Protein AF-A0A968GYB5-F1 (afdb_monomer_lite)

Secondary structure (DSSP, 8-state):
------S-HHHHSSHHHHHHHHTT--S---PPPPPS-HHHHHHHHHHHHHHHHHHHHHHHHHHHHHHHHHHHHH-

Sequence (75 aa):
MTDELPPDPEAYDSPRAVQARKKGLPGPYIAGGGDPDPEATRRRERRYLWLLIAMGVTIVLAGFVLGFVAQLLGG

Radius of gyration: 24.05 Å; chains: 1; bounding box: 49×40×60 Å

Foldseek 3Di:
DDPPPDPDPVQCPPPVNVVCVVVVDPDGPDDDDDDPCVPVVVVVVVVVVVVVVVVVVVVVVVVVVVVVVCVVVVD

pLDDT: mean 81.05, std 15.37, range [43.09, 98.5]

Structure (mmCIF, N/CA/C/O backbone):
data_AF-A0A968GYB5-F1
#
_entry.id   AF-A0A968GYB5-F1
#
loop_
_atom_site.group_PDB
_atom_site.id
_atom_site.type_symbol
_atom_site.label_atom_id
_atom_site.label_alt_id
_atom_site.label_comp_id
_atom_site.label_asym_id
_atom_site.label_entity_id
_atom_site.label_seq_id
_atom_site.pdbx_PDB_ins_code
_atom_site.Cartn_x
_atom_site.Cartn_y
_atom_site.Cartn_z
_atom_site.occupancy
_atom_site.B_iso_or_equiv
_atom_site.auth_seq_id
_atom_site.auth_comp_id
_atom_site.auth_asym_id
_atom_site.auth_atom_id
_atom_site.pdbx_PDB_model_num
ATOM 1 N N . MET A 1 1 ? -28.516 28.044 17.449 1.00 43.09 1 MET A N 1
ATOM 2 C CA . MET A 1 1 ? -27.817 26.800 17.075 1.00 43.09 1 MET A CA 1
ATOM 3 C C . MET A 1 1 ? -27.641 26.025 18.362 1.00 43.09 1 MET A C 1
ATOM 5 O O . MET A 1 1 ? -26.810 26.403 19.171 1.00 43.09 1 MET A O 1
ATOM 9 N N . THR A 1 2 ? -28.550 25.098 18.643 1.00 44.41 2 THR A N 1
ATOM 10 C CA . THR A 1 2 ? -28.484 24.249 19.833 1.00 44.41 2 THR A CA 1
ATOM 11 C C . THR A 1 2 ? -27.476 23.147 19.544 1.00 44.41 2 THR A C 1
ATOM 13 O O . THR A 1 2 ? -27.777 22.238 18.775 1.00 44.41 2 THR A O 1
ATOM 16 N N . ASP A 1 3 ? -26.271 23.278 20.099 1.00 58.00 3 ASP A N 1
ATOM 17 C CA . ASP A 1 3 ? -25.316 22.177 20.215 1.00 58.00 3 ASP A CA 1
ATOM 18 C C . ASP A 1 3 ? -25.952 21.109 21.114 1.00 58.00 3 ASP A C 1
ATOM 20 O O . ASP A 1 3 ? -25.845 21.152 22.340 1.00 58.00 3 ASP A O 1
ATOM 24 N N . GLU A 1 4 ? -26.702 20.190 20.511 1.00 61.19 4 GLU A N 1
ATOM 25 C CA . GLU A 1 4 ? -27.180 18.989 21.187 1.00 61.19 4 GLU A CA 1
ATOM 26 C C . GLU A 1 4 ? -25.951 18.118 21.461 1.00 61.19 4 GLU A C 1
ATOM 28 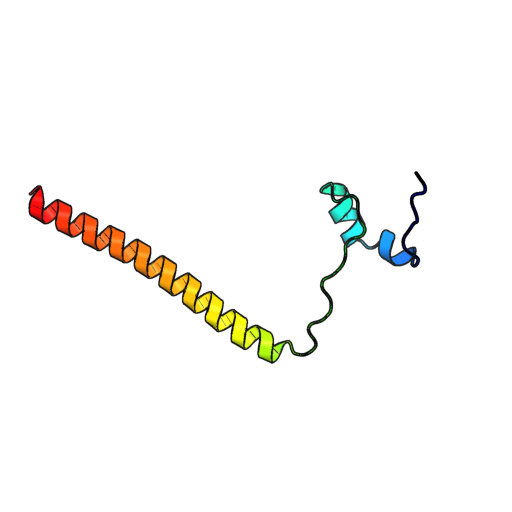O O . GLU A 1 4 ? -25.429 17.435 20.576 1.00 61.19 4 GLU A O 1
ATOM 33 N N . LEU A 1 5 ? -25.420 18.222 22.684 1.00 59.59 5 LEU A N 1
ATOM 34 C CA . LEU A 1 5 ? -24.352 17.344 23.136 1.00 59.59 5 LEU A CA 1
ATOM 35 C C . LEU A 1 5 ? -24.801 15.879 22.995 1.00 59.59 5 LEU A C 1
ATOM 37 O O . LEU A 1 5 ? -25.977 15.572 23.213 1.00 59.59 5 LEU A O 1
ATOM 41 N N . PRO A 1 6 ? -23.871 14.961 22.669 1.00 57.97 6 PRO A N 1
ATOM 42 C CA . PRO A 1 6 ? -24.160 13.536 22.668 1.00 57.97 6 PRO A CA 1
ATOM 43 C C . PRO A 1 6 ? -24.770 13.107 24.013 1.00 57.97 6 PRO A C 1
ATOM 45 O O . PRO A 1 6 ? -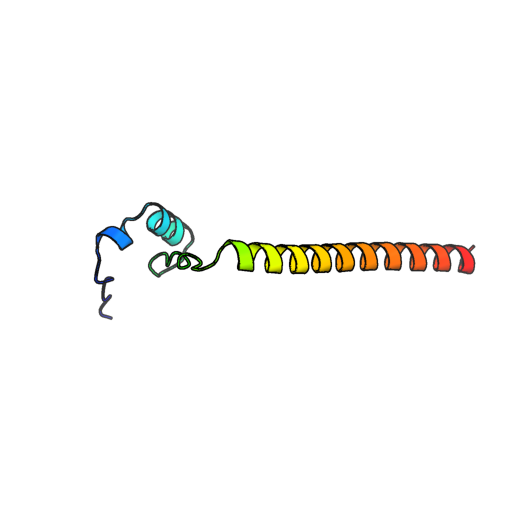24.357 13.624 25.051 1.00 57.97 6 PRO A O 1
ATOM 48 N N . PRO A 1 7 ? -25.701 12.138 24.018 1.00 65.00 7 PRO A N 1
ATOM 49 C CA . PRO A 1 7 ? -26.427 11.717 25.220 1.00 65.00 7 PRO A CA 1
ATOM 50 C C . PRO A 1 7 ? -25.530 11.131 26.323 1.00 65.00 7 PRO A C 1
ATOM 52 O O . PRO A 1 7 ? -25.974 11.012 27.461 1.00 65.00 7 PRO A O 1
ATOM 55 N N . ASP A 1 8 ? -24.283 10.781 25.995 1.00 60.56 8 ASP A N 1
ATOM 56 C CA . ASP A 1 8 ? -23.279 10.294 26.934 1.00 60.56 8 ASP A CA 1
ATOM 57 C C . ASP A 1 8 ? -22.107 11.297 27.055 1.00 60.56 8 ASP A C 1
ATOM 59 O O . ASP A 1 8 ? -21.306 11.426 26.117 1.00 60.56 8 ASP A O 1
ATOM 63 N N . PRO A 1 9 ? -21.983 12.016 28.187 1.00 59.88 9 PRO A N 1
ATOM 64 C CA . PRO A 1 9 ? -20.912 12.983 28.409 1.00 59.88 9 PRO A CA 1
ATOM 65 C C . PRO A 1 9 ? -19.520 12.337 28.502 1.00 59.88 9 PRO A C 1
ATOM 67 O O . PRO A 1 9 ? -18.535 12.982 28.141 1.00 59.88 9 PRO A O 1
ATOM 70 N N . GLU A 1 10 ? -19.400 11.065 28.901 1.00 61.97 10 GLU A N 1
ATOM 71 C CA . GLU A 1 10 ? -18.090 10.401 29.006 1.00 61.97 10 GLU A CA 1
ATOM 72 C C . GLU A 1 10 ? -17.480 10.097 27.627 1.00 61.97 10 GLU A C 1
ATOM 74 O O . GLU A 1 10 ? -16.258 10.146 27.439 1.00 61.97 10 GLU A O 1
ATOM 79 N N . ALA A 1 11 ? -18.320 9.872 26.613 1.00 62.22 11 ALA A N 1
ATOM 80 C CA . ALA A 1 11 ? -17.877 9.685 25.233 1.00 62.22 11 ALA A CA 1
ATOM 81 C C . ALA A 1 11 ? -17.212 10.952 24.652 1.00 62.22 11 ALA A C 1
ATOM 83 O O . ALA A 1 11 ? -16.305 10.859 23.810 1.00 62.22 11 ALA A O 1
ATOM 84 N N . TYR A 1 12 ? -17.620 12.136 25.126 1.00 60.72 12 TYR A N 1
ATOM 85 C CA . TYR A 1 12 ? -17.112 13.428 24.666 1.00 60.72 12 TYR A CA 1
ATOM 86 C C . TYR A 1 12 ? -15.681 13.717 25.144 1.00 60.72 12 TYR A C 1
ATOM 88 O O . TYR A 1 12 ? -14.880 14.270 24.381 1.00 60.72 12 TYR A O 1
ATOM 96 N N . ASP A 1 13 ? -15.328 13.302 26.363 1.00 67.25 13 ASP A N 1
ATOM 97 C CA . ASP A 1 13 ? -14.008 13.544 26.968 1.00 67.25 13 ASP A CA 1
ATOM 98 C C . ASP A 1 13 ? -13.028 12.380 26.821 1.00 67.25 13 ASP A C 1
ATOM 100 O O . ASP A 1 13 ? -11.898 12.431 27.316 1.00 67.25 13 ASP A O 1
ATOM 104 N N . SER A 1 14 ? -13.403 11.355 26.053 1.00 72.31 14 SER A N 1
ATOM 105 C CA . SER A 1 14 ? -12.484 10.277 25.707 1.00 72.31 14 SER A CA 1
ATOM 106 C C . SER A 1 14 ? -11.168 10.842 25.125 1.00 72.31 14 SER A C 1
ATOM 108 O O . SER A 1 14 ? -11.188 11.756 24.288 1.00 72.31 14 SER A O 1
ATOM 110 N N . PRO A 1 15 ? -9.989 10.291 25.488 1.00 76.31 15 PRO A N 1
ATOM 111 C CA . PRO A 1 15 ? -8.699 10.772 24.979 1.00 76.31 15 PRO A CA 1
ATOM 112 C C . PRO A 1 15 ? -8.629 10.853 23.446 1.00 76.31 15 PRO A C 1
ATOM 114 O O . PRO A 1 15 ? -7.925 11.697 22.887 1.00 76.31 15 PRO A O 1
ATOM 117 N N . ARG A 1 16 ? -9.391 9.997 22.750 1.00 68.31 16 ARG A N 1
ATOM 118 C CA . ARG A 1 16 ? -9.524 10.006 21.288 1.00 68.31 16 ARG A CA 1
ATOM 119 C C . ARG A 1 16 ? -10.335 11.194 20.772 1.00 68.31 16 ARG A C 1
ATOM 121 O O . ARG A 1 16 ? -9.907 11.807 19.797 1.00 68.31 16 ARG A O 1
ATOM 128 N N . ALA A 1 17 ? -11.443 11.557 21.417 1.00 72.69 17 ALA A N 1
ATOM 129 C CA . ALA A 1 17 ? -12.237 12.726 21.043 1.00 72.69 17 ALA A CA 1
ATOM 130 C C . ALA A 1 17 ? -11.448 14.032 21.239 1.00 72.69 17 ALA A C 1
ATOM 132 O O . ALA A 1 17 ? -11.454 14.894 20.362 1.00 72.69 17 ALA A O 1
ATOM 133 N N . VAL A 1 18 ? -10.655 14.133 22.313 1.00 76.81 18 VAL A N 1
ATOM 134 C CA . VAL A 1 18 ? -9.739 15.267 22.534 1.00 76.81 18 VAL A CA 1
ATOM 135 C C . VAL A 1 18 ? -8.721 15.396 21.393 1.00 76.81 18 VAL A C 1
ATOM 137 O O . VAL A 1 18 ? -8.484 16.493 20.884 1.00 76.81 18 VAL A O 1
ATOM 140 N N . GLN A 1 19 ? -8.121 14.286 20.953 1.00 78.00 19 GLN A N 1
ATOM 141 C CA . GLN A 1 19 ? -7.181 14.297 19.827 1.00 78.00 19 GLN A CA 1
ATOM 142 C C . GLN A 1 19 ? -7.859 14.580 18.479 1.00 78.00 19 GLN A C 1
ATOM 144 O O . GLN A 1 19 ? -7.268 15.260 17.642 1.00 78.00 19 GLN A O 1
ATOM 149 N N . ALA A 1 20 ? -9.082 14.091 18.260 1.00 73.62 20 ALA A N 1
ATOM 150 C CA . ALA A 1 20 ? -9.856 14.363 17.050 1.00 73.62 20 ALA A CA 1
ATOM 151 C C . ALA A 1 20 ? -10.208 15.856 16.930 1.00 73.62 20 ALA A C 1
ATOM 153 O O . ALA A 1 20 ? -10.012 16.446 15.866 1.00 73.62 20 ALA A O 1
ATOM 154 N N . ARG A 1 21 ? -10.594 16.498 18.042 1.00 76.25 21 ARG A N 1
ATOM 155 C CA . ARG A 1 21 ? -10.830 17.950 18.106 1.00 76.25 21 ARG A CA 1
ATOM 156 C C . ARG A 1 21 ? -9.568 18.759 17.816 1.00 76.25 21 ARG A C 1
ATOM 158 O O . ARG A 1 21 ? -9.619 19.706 17.039 1.00 76.25 21 ARG A O 1
ATOM 165 N N . LYS A 1 22 ? -8.407 18.349 18.350 1.00 78.94 22 LYS A N 1
ATOM 166 C CA . LYS A 1 22 ? -7.106 18.973 18.012 1.00 78.94 22 LYS A CA 1
ATOM 167 C C . LYS A 1 22 ? -6.775 18.905 16.516 1.00 78.94 22 LYS A C 1
ATOM 169 O O . LYS A 1 22 ? -5.999 19.720 16.035 1.00 78.94 22 LYS A O 1
ATOM 174 N N . LYS A 1 23 ? -7.352 17.943 15.790 1.00 78.19 23 LYS A N 1
ATOM 175 C CA . LYS A 1 23 ? -7.205 17.774 14.336 1.00 78.19 23 LYS A CA 1
ATOM 176 C C . LYS A 1 23 ? -8.321 18.453 13.529 1.00 78.19 23 LYS A C 1
ATOM 178 O O . LYS A 1 23 ? -8.363 18.283 12.317 1.00 78.19 23 LYS A O 1
ATOM 183 N N . GLY A 1 24 ? -9.209 19.210 14.177 1.00 78.38 24 GLY A N 1
ATOM 184 C CA . GLY A 1 24 ? -10.276 19.963 13.517 1.00 78.38 24 GLY A CA 1
ATOM 185 C C . GLY A 1 24 ? -11.510 19.143 13.139 1.00 78.38 24 GLY A C 1
ATOM 186 O O . GLY A 1 24 ? -12.313 19.627 12.348 1.00 78.38 24 GLY A O 1
ATOM 187 N N . LEU A 1 25 ? -11.693 17.927 13.675 1.00 73.25 25 LEU A N 1
ATOM 188 C CA . LEU A 1 25 ? -12.963 17.209 13.517 1.00 73.25 25 LEU A CA 1
ATOM 189 C C . LEU A 1 25 ? -13.999 17.802 14.494 1.00 73.25 25 LEU A C 1
ATOM 191 O O . LEU A 1 25 ? -13.790 17.704 15.705 1.00 73.25 25 LEU A O 1
ATOM 195 N N . PRO A 1 26 ? -15.101 18.404 14.001 1.00 66.62 26 PRO A N 1
ATOM 196 C CA . PRO A 1 26 ? -16.071 19.117 14.838 1.00 66.62 26 PRO A CA 1
ATOM 197 C C . PRO A 1 26 ? -17.004 18.184 15.624 1.00 66.62 26 PRO A C 1
ATOM 199 O O . PRO A 1 26 ? -17.668 18.626 16.554 1.00 66.62 26 PRO A O 1
ATOM 202 N N . GLY A 1 27 ? -17.063 16.901 15.256 1.00 65.19 27 GLY A N 1
ATOM 203 C CA . GLY A 1 27 ? -17.936 15.911 15.882 1.00 65.19 27 GLY A CA 1
ATOM 204 C C . GLY A 1 27 ? -17.226 15.011 16.901 1.00 65.19 27 GLY A C 1
ATOM 205 O O . GLY A 1 27 ? -15.993 14.921 16.909 1.00 65.19 27 GLY A O 1
ATOM 206 N N . PRO A 1 28 ? -17.995 14.289 17.737 1.00 64.50 28 PRO A N 1
ATOM 207 C CA . PRO A 1 28 ? -17.466 13.226 18.582 1.00 64.50 28 PRO A CA 1
ATOM 208 C C . PRO A 1 28 ? -16.705 12.201 17.740 1.00 64.50 28 PRO A C 1
ATOM 210 O O . PRO A 1 28 ? -17.112 11.867 16.625 1.00 64.50 28 PRO A O 1
ATOM 213 N N . TYR A 1 29 ? -15.602 11.676 18.274 1.00 65.56 29 TYR A N 1
ATOM 214 C CA . TYR A 1 29 ? -14.909 10.567 17.628 1.00 65.56 29 TYR A CA 1
ATOM 215 C C . TYR A 1 29 ? -15.812 9.330 17.667 1.00 65.56 29 TYR A C 1
ATOM 217 O O . TYR A 1 29 ? -15.953 8.690 18.707 1.00 65.56 29 TYR A O 1
ATOM 225 N N . ILE A 1 30 ? -16.418 8.990 16.531 1.00 66.06 30 ILE A N 1
ATOM 226 C CA . ILE A 1 30 ? -17.157 7.741 16.375 1.00 66.06 30 ILE A CA 1
ATOM 227 C C . ILE A 1 30 ? -16.112 6.651 16.145 1.00 66.06 30 ILE A C 1
ATOM 229 O O . ILE A 1 30 ? -15.490 6.578 15.083 1.00 66.06 30 ILE A O 1
ATOM 233 N N . ALA A 1 31 ? -15.875 5.821 17.160 1.00 66.81 31 ALA A N 1
ATOM 234 C CA . ALA A 1 31 ? -15.121 4.597 16.950 1.00 66.81 31 ALA A CA 1
ATOM 235 C C . ALA A 1 31 ? -15.879 3.747 15.921 1.00 66.81 31 ALA A C 1
ATOM 237 O O . ALA A 1 31 ? -17.096 3.589 16.026 1.00 66.81 31 ALA A O 1
ATOM 238 N N . GLY A 1 32 ? -15.168 3.202 14.930 1.00 66.00 32 GLY A N 1
ATOM 239 C CA . GLY A 1 32 ? -15.738 2.130 14.121 1.00 66.00 32 GLY A CA 1
ATOM 240 C C . GLY A 1 32 ? -16.264 1.045 15.060 1.00 66.00 32 GLY A C 1
ATOM 241 O O . GLY A 1 32 ? -15.591 0.707 16.039 1.00 66.00 32 GLY A O 1
ATOM 242 N N . GLY A 1 33 ? -17.483 0.564 14.810 1.00 73.50 33 GLY A N 1
ATOM 243 C CA . GLY A 1 33 ? -18.057 -0.529 15.588 1.00 73.50 33 GLY A CA 1
ATOM 244 C C . GLY A 1 33 ? -17.120 -1.738 15.602 1.00 73.50 33 GLY A C 1
ATOM 245 O O . GLY A 1 33 ? -16.318 -1.927 14.685 1.00 73.50 33 GLY A O 1
ATOM 246 N N . GLY A 1 34 ? -17.205 -2.547 16.657 1.00 79.00 34 GLY A N 1
ATOM 247 C CA . GLY A 1 34 ? -16.507 -3.828 16.683 1.00 79.00 34 GLY A CA 1
ATOM 248 C C . GLY A 1 34 ? -16.979 -4.693 15.519 1.00 79.00 34 GLY A C 1
ATOM 249 O O . GLY A 1 34 ? -18.181 -4.797 15.277 1.00 79.00 34 GLY A O 1
ATOM 250 N N . ASP A 1 35 ? -16.038 -5.285 14.790 1.00 79.00 35 ASP A N 1
ATOM 251 C CA . ASP A 1 35 ? -16.370 -6.240 13.741 1.00 79.00 35 ASP A CA 1
ATOM 252 C C . ASP A 1 35 ? -16.979 -7.500 14.382 1.00 79.00 35 ASP A C 1
ATOM 254 O O . ASP A 1 35 ? -16.309 -8.120 15.217 1.00 79.00 35 ASP A O 1
ATOM 258 N N . PRO A 1 36 ? -18.226 -7.880 14.044 1.00 82.00 36 PRO A N 1
ATOM 259 C CA . PRO A 1 36 ? -18.844 -9.090 14.576 1.00 82.00 36 PRO A CA 1
ATOM 260 C C . PRO A 1 36 ? -18.149 -10.378 14.103 1.00 82.00 36 PRO A C 1
ATOM 262 O O . PRO A 1 36 ? -18.291 -11.401 14.768 1.00 82.00 36 PRO A O 1
ATOM 265 N N . ASP A 1 37 ? -17.392 -10.346 12.997 1.00 88.31 37 ASP A N 1
ATOM 266 C CA . ASP A 1 37 ? -16.598 -11.479 12.505 1.00 88.31 37 ASP A CA 1
ATOM 267 C C . ASP A 1 37 ? -15.211 -11.020 12.003 1.00 88.31 37 ASP A C 1
ATOM 269 O O . ASP A 1 37 ? -14.950 -10.914 10.794 1.00 88.31 37 ASP A O 1
ATOM 273 N N . PRO A 1 38 ? -14.268 -10.781 12.933 1.00 83.69 38 PRO A N 1
ATOM 274 C CA . PRO A 1 38 ? -12.946 -10.268 12.593 1.00 83.69 38 PRO A CA 1
ATOM 275 C C . PRO A 1 38 ? -12.118 -11.259 11.764 1.00 83.69 38 PRO A C 1
ATOM 277 O O . PRO A 1 38 ? -11.191 -10.856 11.057 1.00 83.69 38 PRO A O 1
ATOM 280 N N . GLU A 1 39 ? -12.404 -12.562 11.834 1.00 86.44 39 GLU A N 1
ATOM 281 C CA . GLU A 1 39 ? -11.672 -13.559 11.054 1.00 86.44 39 GLU A CA 1
ATOM 282 C C . GLU A 1 39 ? -12.083 -13.543 9.584 1.00 86.44 39 GLU A C 1
ATOM 284 O O . GLU A 1 39 ? -11.211 -13.570 8.703 1.00 86.44 39 GLU A O 1
ATOM 289 N N . ALA A 1 40 ? -13.385 -13.464 9.296 1.00 85.00 40 ALA A N 1
ATOM 290 C CA . ALA A 1 40 ? -13.869 -13.342 7.926 1.00 85.00 40 ALA A CA 1
ATOM 291 C C . ALA A 1 40 ? -13.362 -12.056 7.262 1.00 85.00 40 ALA A C 1
ATOM 293 O O . ALA A 1 40 ? -12.929 -12.091 6.101 1.00 85.00 40 ALA A O 1
ATOM 294 N N . THR A 1 41 ? -13.337 -10.945 7.997 1.00 87.25 41 THR A N 1
ATOM 295 C CA . THR A 1 41 ? -12.820 -9.668 7.495 1.00 87.25 41 THR A CA 1
ATOM 296 C C . THR A 1 41 ? -11.331 -9.738 7.190 1.00 87.25 41 THR A C 1
ATOM 298 O O . THR A 1 41 ? -10.940 -9.441 6.060 1.00 87.25 41 THR A O 1
ATOM 301 N N . ARG A 1 42 ? -10.497 -10.272 8.095 1.00 88.31 42 ARG A N 1
ATOM 302 C CA . ARG A 1 42 ? -9.054 -10.450 7.826 1.00 88.31 42 ARG A CA 1
ATOM 303 C C . ARG A 1 42 ? -8.781 -11.293 6.579 1.00 88.31 42 ARG A C 1
ATOM 305 O O . ARG A 1 42 ? -7.830 -11.026 5.841 1.00 88.31 42 ARG A O 1
ATOM 312 N N . ARG A 1 43 ? -9.593 -12.326 6.313 1.00 88.94 43 ARG A N 1
ATOM 313 C CA . ARG A 1 43 ? -9.456 -13.144 5.090 1.00 88.94 43 ARG A CA 1
ATOM 314 C C . ARG A 1 43 ? -9.735 -12.327 3.827 1.00 88.94 43 ARG A C 1
ATOM 316 O O . ARG A 1 43 ? -9.042 -12.516 2.827 1.00 88.94 43 ARG A O 1
ATOM 323 N N . ARG A 1 44 ? -10.723 -11.428 3.859 1.00 87.06 44 ARG A N 1
ATOM 324 C CA . ARG A 1 44 ? -11.034 -10.518 2.742 1.00 87.06 44 ARG A CA 1
ATOM 325 C C . ARG A 1 44 ? -9.947 -9.460 2.571 1.00 87.06 44 ARG A C 1
ATOM 327 O O . ARG A 1 44 ? -9.465 -9.275 1.458 1.00 87.06 44 ARG A O 1
ATOM 334 N N . GLU A 1 45 ? -9.490 -8.858 3.662 1.00 92.19 45 GLU A N 1
ATOM 335 C CA . GLU A 1 45 ? -8.407 -7.870 3.655 1.00 92.19 45 GLU A CA 1
ATOM 336 C C . GLU A 1 45 ? -7.118 -8.428 3.048 1.00 92.19 45 GLU A C 1
ATOM 338 O O . GLU A 1 45 ? -6.498 -7.773 2.214 1.00 92.19 45 GLU A O 1
ATOM 343 N N . ARG A 1 46 ? -6.750 -9.678 3.367 1.00 94.31 46 ARG A N 1
ATOM 344 C CA . ARG A 1 46 ? -5.588 -10.346 2.752 1.00 94.31 46 ARG A CA 1
ATOM 345 C C . ARG A 1 46 ? -5.685 -10.433 1.231 1.00 94.31 46 ARG A C 1
ATOM 347 O O . ARG A 1 46 ? -4.666 -10.300 0.559 1.00 94.31 46 ARG A O 1
ATOM 354 N N . ARG A 1 47 ? -6.884 -10.661 0.684 1.00 94.50 47 ARG A N 1
ATOM 355 C CA . ARG A 1 47 ? -7.093 -10.700 -0.773 1.00 94.50 47 ARG A CA 1
ATOM 356 C C . ARG A 1 47 ? -6.906 -9.319 -1.388 1.00 94.50 47 ARG A C 1
ATOM 358 O O . ARG A 1 47 ? -6.227 -9.206 -2.401 1.00 94.50 47 ARG A O 1
ATOM 365 N N . TYR A 1 48 ? -7.452 -8.277 -0.764 1.00 95.56 48 TYR A N 1
ATOM 366 C CA . TYR A 1 48 ? -7.277 -6.903 -1.241 1.00 95.56 48 TYR A CA 1
ATOM 367 C C . TYR A 1 48 ? -5.824 -6.441 -1.162 1.00 95.56 48 TYR A C 1
ATOM 369 O O . TYR A 1 48 ? -5.330 -5.827 -2.103 1.00 95.56 48 TYR A O 1
ATOM 377 N N . LEU A 1 49 ? -5.114 -6.807 -0.095 1.00 96.56 49 LEU A N 1
ATOM 378 C CA . LEU A 1 49 ? -3.684 -6.548 0.026 1.00 96.56 49 LEU A CA 1
ATOM 379 C C . LEU A 1 49 ? -2.899 -7.226 -1.107 1.00 96.56 49 LEU A C 1
ATOM 381 O O . LEU A 1 49 ? -2.048 -6.597 -1.728 1.00 96.56 49 LEU A O 1
ATOM 385 N N . TRP A 1 50 ? -3.219 -8.483 -1.421 1.00 97.88 50 TRP A N 1
ATOM 386 C CA . TRP A 1 50 ? -2.604 -9.189 -2.545 1.00 97.88 50 TRP A CA 1
ATOM 387 C C . TRP A 1 50 ? -2.893 -8.530 -3.895 1.00 97.88 50 TRP A C 1
ATOM 389 O O . TRP A 1 50 ? -1.982 -8.411 -4.710 1.00 97.88 50 TRP A O 1
ATOM 399 N N . LEU A 1 51 ? -4.124 -8.065 -4.127 1.00 97.94 51 LEU A N 1
ATOM 400 C CA . LEU A 1 51 ? -4.477 -7.321 -5.341 1.00 97.94 51 LEU A CA 1
ATOM 401 C C . LEU A 1 51 ? -3.696 -6.007 -5.449 1.00 97.94 51 LEU A C 1
ATOM 403 O O . LEU A 1 51 ? -3.190 -5.685 -6.522 1.00 97.94 51 LEU A O 1
ATOM 407 N N . LEU A 1 52 ? -3.546 -5.281 -4.339 1.00 97.81 52 LEU A N 1
ATOM 408 C CA . LEU A 1 52 ? -2.763 -4.048 -4.289 1.00 97.81 52 LEU A CA 1
ATOM 409 C C . LEU A 1 52 ? -1.290 -4.305 -4.636 1.00 97.81 52 LEU A C 1
ATOM 411 O O . LEU A 1 52 ? -0.704 -3.580 -5.440 1.00 97.81 52 LEU A O 1
ATOM 415 N N . ILE A 1 53 ? -0.708 -5.366 -4.072 1.00 98.38 53 ILE A N 1
ATOM 416 C CA . ILE A 1 53 ? 0.667 -5.780 -4.372 1.00 98.38 53 ILE A CA 1
ATOM 417 C C . ILE A 1 53 ? 0.796 -6.175 -5.848 1.00 98.38 53 ILE A C 1
ATOM 419 O O . ILE A 1 53 ? 1.707 -5.705 -6.527 1.00 98.38 53 ILE A O 1
ATOM 423 N N . ALA A 1 54 ? -0.127 -6.991 -6.365 1.00 98.44 54 ALA A N 1
ATOM 424 C CA . ALA A 1 54 ? -0.121 -7.426 -7.760 1.00 98.44 54 ALA A CA 1
ATOM 425 C C . ALA A 1 54 ? -0.203 -6.238 -8.731 1.00 98.44 54 ALA A C 1
ATOM 427 O O . ALA A 1 54 ? 0.531 -6.199 -9.720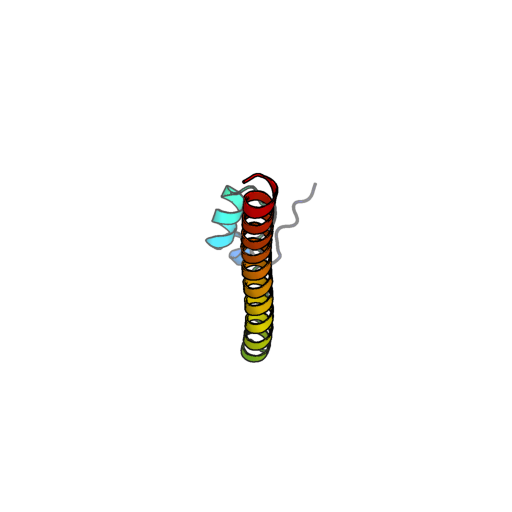 1.00 98.44 54 ALA A O 1
ATOM 428 N N . MET A 1 55 ? -1.035 -5.240 -8.424 1.00 98.38 55 MET A N 1
ATOM 429 C CA . MET A 1 55 ? -1.126 -4.001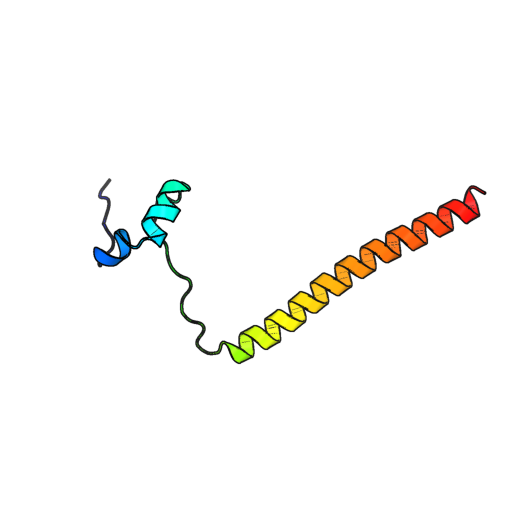 -9.196 1.00 98.38 55 MET A CA 1
ATOM 430 C C . MET A 1 55 ? 0.214 -3.256 -9.217 1.00 98.38 55 MET A C 1
ATOM 432 O O . MET A 1 55 ? 0.701 -2.907 -10.291 1.00 98.38 55 MET A O 1
ATOM 436 N N . GLY A 1 56 ? 0.843 -3.062 -8.052 1.00 98.50 56 GLY A N 1
ATOM 437 C CA . GLY A 1 56 ? 2.140 -2.387 -7.952 1.00 98.50 56 GLY A CA 1
ATOM 438 C C . GLY A 1 56 ? 3.243 -3.102 -8.737 1.00 98.50 56 GLY A C 1
ATOM 439 O O . GLY A 1 56 ? 3.939 -2.475 -9.533 1.00 98.50 56 GLY A O 1
ATOM 440 N N . VAL A 1 57 ? 3.355 -4.425 -8.579 1.00 98.50 57 VAL A N 1
ATOM 441 C CA . VAL A 1 57 ? 4.313 -5.250 -9.336 1.00 98.50 57 VAL A CA 1
ATOM 442 C C . VAL A 1 57 ? 4.076 -5.125 -10.841 1.00 98.50 57 VAL A C 1
ATOM 444 O O . VAL A 1 57 ? 5.028 -4.944 -11.595 1.00 98.50 57 VAL A O 1
ATOM 447 N N . THR A 1 58 ? 2.817 -5.158 -11.280 1.00 98.44 58 THR A N 1
ATOM 448 C CA . THR A 1 58 ? 2.459 -5.035 -12.701 1.00 98.44 58 THR A CA 1
ATOM 449 C C . THR A 1 58 ? 2.898 -3.693 -13.282 1.00 98.44 58 THR A C 1
ATOM 451 O O . THR A 1 58 ? 3.477 -3.664 -14.363 1.00 98.44 58 THR A O 1
ATOM 454 N N . ILE A 1 59 ? 2.677 -2.587 -12.565 1.00 98.25 59 ILE A N 1
ATOM 455 C CA . ILE A 1 59 ? 3.083 -1.245 -13.014 1.00 98.25 59 ILE A CA 1
ATOM 456 C C . ILE A 1 59 ? 4.609 -1.151 -13.143 1.00 98.25 59 ILE A C 1
ATOM 458 O O . ILE A 1 59 ? 5.113 -0.655 -14.151 1.00 98.25 59 ILE A O 1
ATOM 462 N N . VAL A 1 60 ? 5.350 -1.655 -12.151 1.00 98.38 60 VAL A N 1
ATOM 463 C CA . VAL A 1 60 ? 6.822 -1.650 -12.176 1.00 98.38 60 VAL A CA 1
ATOM 464 C C . VAL A 1 60 ? 7.352 -2.493 -13.336 1.00 98.38 60 VAL A C 1
ATOM 466 O O . VAL A 1 60 ? 8.220 -2.037 -14.080 1.00 98.38 60 VAL A O 1
ATOM 469 N N . LEU A 1 61 ? 6.802 -3.695 -13.535 1.00 98.31 61 LEU A N 1
ATOM 470 C CA . LEU A 1 61 ? 7.170 -4.557 -14.658 1.00 98.31 61 LEU A CA 1
ATOM 471 C C . LEU A 1 61 ? 6.827 -3.917 -16.004 1.00 98.31 61 LEU A C 1
ATOM 473 O O . LEU A 1 61 ? 7.639 -3.981 -16.919 1.00 98.31 61 LEU A O 1
ATOM 477 N N . ALA A 1 62 ? 5.673 -3.260 -16.127 1.00 97.94 62 ALA A N 1
ATOM 478 C CA . ALA A 1 62 ? 5.306 -2.543 -17.343 1.00 97.94 62 ALA A CA 1
ATOM 479 C C . ALA A 1 62 ? 6.316 -1.429 -17.658 1.00 97.94 62 ALA A C 1
ATOM 481 O O . ALA A 1 62 ? 6.776 -1.328 -18.793 1.00 97.94 62 ALA A O 1
ATOM 482 N N . GLY A 1 63 ? 6.728 -0.648 -16.654 1.00 97.19 63 GLY A N 1
ATOM 483 C CA . GLY A 1 63 ? 7.779 0.360 -16.812 1.00 97.19 63 GLY A CA 1
ATOM 484 C C . GLY A 1 63 ? 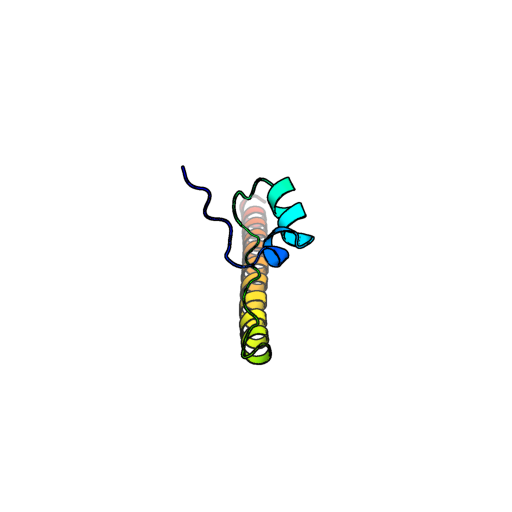9.114 -0.245 -17.253 1.00 97.19 63 GLY A C 1
ATOM 485 O O . GLY A 1 63 ? 9.752 0.271 -18.169 1.00 97.19 63 GLY A O 1
ATOM 486 N N . PHE A 1 64 ? 9.505 -1.375 -16.659 1.00 97.19 64 PHE A N 1
ATOM 487 C CA . PHE A 1 64 ? 10.718 -2.098 -17.042 1.00 97.19 64 PHE A CA 1
ATOM 488 C C . PHE A 1 64 ? 10.664 -2.600 -18.492 1.00 97.19 64 PHE A C 1
ATOM 490 O O . PHE A 1 64 ? 11.604 -2.381 -19.254 1.00 97.19 64 PHE A O 1
ATOM 497 N N . VAL A 1 65 ? 9.552 -3.220 -18.896 1.00 97.50 65 VAL A N 1
ATOM 498 C CA . VAL A 1 65 ? 9.342 -3.711 -20.266 1.00 97.50 65 VAL A CA 1
ATOM 499 C C . VAL A 1 65 ? 9.392 -2.560 -21.267 1.00 97.50 65 VAL A C 1
ATOM 501 O O . VAL A 1 65 ? 10.089 -2.663 -22.273 1.00 97.50 65 VAL A O 1
ATOM 504 N N . LEU A 1 66 ? 8.709 -1.447 -20.988 1.00 96.69 66 LEU A N 1
ATOM 505 C CA . LEU A 1 66 ? 8.730 -0.271 -21.859 1.00 96.69 66 LEU A CA 1
ATOM 506 C C . LEU A 1 66 ? 10.136 0.328 -21.980 1.00 96.69 66 LEU A C 1
ATOM 508 O O . LEU A 1 66 ? 10.558 0.658 -23.085 1.00 96.69 66 LEU A O 1
ATOM 512 N N . GLY A 1 67 ? 10.878 0.422 -20.873 1.00 94.94 67 GLY A N 1
ATOM 513 C CA . GLY A 1 67 ? 12.267 0.884 -20.886 1.00 94.94 67 GLY A CA 1
ATOM 514 C C . GLY A 1 67 ? 13.179 -0.028 -21.709 1.00 94.94 67 GLY A C 1
ATOM 515 O O . GLY A 1 67 ? 13.981 0.454 -22.504 1.00 94.94 67 GLY A O 1
ATOM 516 N N . PHE A 1 68 ? 13.011 -1.345 -21.583 1.00 96.06 68 PHE A N 1
ATOM 517 C CA . PHE A 1 68 ? 13.765 -2.324 -22.365 1.00 96.06 68 PHE A CA 1
ATOM 518 C C . PHE A 1 68 ? 13.459 -2.227 -23.867 1.00 96.06 68 PHE A C 1
ATOM 520 O O . PHE A 1 68 ? 14.371 -2.241 -24.691 1.00 96.06 68 PHE A O 1
ATOM 527 N N . VAL A 1 69 ? 12.183 -2.067 -24.231 1.00 96.88 69 VAL A N 1
ATOM 528 C CA . VAL A 1 69 ? 11.762 -1.855 -25.624 1.00 96.88 69 VAL A CA 1
ATOM 529 C C . VAL A 1 69 ? 12.330 -0.546 -26.176 1.00 96.88 69 VAL A C 1
ATOM 531 O O . VAL A 1 69 ? 12.847 -0.534 -27.289 1.00 96.88 69 VAL A O 1
ATOM 534 N N . ALA A 1 70 ? 12.293 0.541 -25.402 1.00 95.62 70 ALA A N 1
ATOM 535 C CA . ALA A 1 70 ? 12.875 1.817 -25.810 1.00 95.62 70 ALA A CA 1
ATOM 536 C C . ALA A 1 70 ? 14.392 1.707 -26.043 1.00 95.62 70 ALA A C 1
ATOM 538 O O . ALA A 1 70 ? 14.888 2.237 -27.032 1.00 95.62 70 ALA A O 1
ATOM 539 N N . GLN A 1 71 ? 15.110 0.967 -25.191 1.00 95.69 71 GLN A N 1
ATOM 540 C CA . GLN A 1 71 ? 16.543 0.717 -25.358 1.00 95.69 71 GLN A CA 1
ATOM 541 C C . GLN A 1 71 ? 16.854 -0.090 -26.626 1.00 95.69 71 GLN A C 1
ATOM 543 O O . GLN A 1 71 ? 17.854 0.175 -27.281 1.00 95.69 71 GLN A O 1
ATOM 548 N N . LEU A 1 72 ? 16.015 -1.067 -26.981 1.00 94.69 72 LEU A 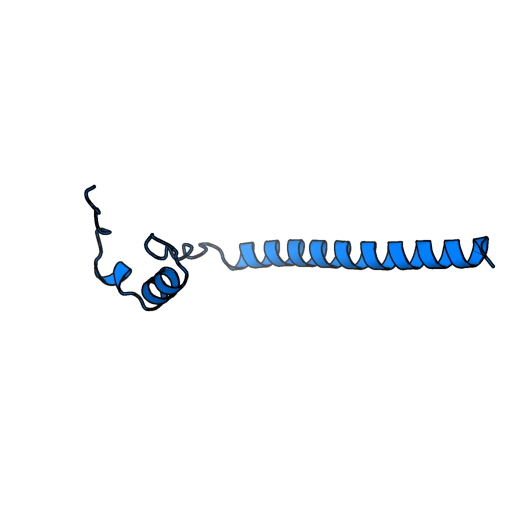N 1
ATOM 549 C CA . LEU A 1 72 ? 16.183 -1.852 -28.209 1.00 94.69 72 LEU A CA 1
ATOM 550 C C . LEU A 1 72 ? 15.898 -1.045 -29.480 1.00 94.69 72 LEU A C 1
ATOM 552 O O . LEU A 1 72 ? 16.504 -1.312 -30.511 1.00 94.69 72 LEU A O 1
ATOM 556 N N . LEU A 1 73 ? 14.958 -0.099 -29.420 1.00 94.38 73 LEU A N 1
ATOM 557 C CA . LEU A 1 73 ? 14.557 0.716 -30.572 1.00 94.38 73 LEU A CA 1
ATOM 558 C C . LEU A 1 73 ? 15.411 1.977 -30.755 1.00 94.38 73 LEU A C 1
ATOM 560 O O . LEU A 1 73 ? 15.512 2.474 -31.872 1.00 94.38 73 LEU A O 1
ATOM 564 N N . GLY A 1 74 ? 15.952 2.524 -29.665 1.00 84.69 74 GLY A N 1
ATOM 565 C CA . GLY A 1 74 ? 16.793 3.725 -29.662 1.00 84.69 74 GLY A CA 1
ATOM 566 C C . GLY A 1 74 ? 18.295 3.449 -29.561 1.00 84.69 74 GLY A C 1
ATOM 567 O O . GLY A 1 74 ? 19.067 4.406 -29.525 1.00 84.69 74 GLY A O 1
ATOM 568 N N . GLY A 1 75 ? 18.684 2.174 -29.460 1.00 52.94 75 GLY A N 1
ATOM 569 C CA . GLY A 1 75 ? 20.068 1.720 -29.597 1.00 52.94 75 GLY A CA 1
ATOM 570 C C . GLY A 1 75 ? 20.594 1.876 -31.015 1.00 52.94 75 GLY A C 1
ATOM 571 O O . GLY A 1 75 ? 19.799 1.708 -31.966 1.00 52.94 75 GLY A O 1
#